Protein AF-G4RLT0-F1 (afdb_monomer)

Secondary structure (DSSP, 8-state):
--SGGG-HHHHSSS----EEEEEEEEEEETTEEEEEEEEEESSS--HHHHHHHHHHHHHHHHHHHTTTS--TTS--SS-------

Radius of gyration: 14.86 Å; Cα contacts (8 Å, |Δi|>4): 101; chains: 1; bounding box: 37×20×44 Å

InterPro domains:
  IPR002820 Molybdopterin cofactor biosynthesis C (MoaC) domain [PF01967] (4-71)
  IPR036522 Molybdopterin cofactor biosynthesis C (MoaC) domain superfamily [G3DSA:3.30.70.640] (3-84)
  IPR036522 Molybdopterin cofactor biosynthesis C (MoaC) domain superfamily [SSF55040] (4-72)

Structure (mmCIF, N/CA/C/O backbone):
data_AF-G4RLT0-F1
#
_entry.id   AF-G4RLT0-F1
#
loop_
_atom_site.group_PDB
_atom_site.id
_atom_site.type_symbol
_atom_site.label_atom_id
_atom_site.label_alt_id
_atom_site.label_comp_id
_atom_site.label_asym_id
_atom_site.label_entity_id
_atom_site.label_seq_id
_atom_site.pdbx_PDB_ins_code
_atom_site.Cartn_x
_atom_site.Cartn_y
_atom_site.Cartn_z
_atom_site.occupancy
_atom_site.B_iso_or_equiv
_atom_site.auth_seq_id
_atom_site.auth_comp_id
_atom_site.auth_asym_id
_atom_site.auth_atom_id
_atom_site.pdbx_PDB_model_num
ATOM 1 N N . MET A 1 1 ? 0.507 11.809 -7.976 1.00 57.06 1 MET A N 1
ATOM 2 C CA . MET A 1 1 ? 1.622 10.855 -8.146 1.00 57.06 1 MET A CA 1
ATOM 3 C C . MET A 1 1 ? 1.956 10.289 -6.777 1.00 57.06 1 MET A C 1
ATOM 5 O O . MET A 1 1 ? 2.303 11.086 -5.910 1.00 57.06 1 MET A O 1
ATOM 9 N N . PRO A 1 2 ? 1.812 8.976 -6.557 1.00 73.25 2 PRO A N 1
ATOM 10 C CA . PRO A 1 2 ? 2.196 8.358 -5.294 1.00 73.25 2 PRO A CA 1
ATOM 11 C C . PRO A 1 2 ? 3.698 8.536 -5.047 1.00 73.25 2 PRO A C 1
ATOM 13 O O . PRO A 1 2 ? 4.529 8.074 -5.828 1.00 73.25 2 PRO A O 1
ATOM 16 N N . LEU A 1 3 ? 4.046 9.263 -3.984 1.00 78.06 3 LEU A N 1
ATOM 17 C CA . LEU A 1 3 ? 5.434 9.605 -3.663 1.00 78.06 3 LEU A CA 1
ATOM 18 C C . LEU A 1 3 ? 6.259 8.364 -3.289 1.00 78.06 3 LEU A C 1
ATOM 20 O O . LEU A 1 3 ? 7.437 8.280 -3.630 1.00 78.06 3 LEU A O 1
ATOM 24 N N . SER A 1 4 ? 5.628 7.393 -2.631 1.00 86.31 4 SER A N 1
ATOM 25 C CA . SER A 1 4 ? 6.237 6.132 -2.203 1.00 86.31 4 SER A CA 1
ATOM 26 C C . SER A 1 4 ? 6.739 5.284 -3.370 1.00 86.31 4 SER A C 1
ATOM 28 O O . SER A 1 4 ? 7.809 4.694 -3.256 1.00 86.31 4 SER A O 1
ATOM 30 N N . ALA A 1 5 ? 6.060 5.302 -4.523 1.00 86.44 5 ALA A N 1
ATOM 31 C CA . ALA A 1 5 ? 6.453 4.527 -5.704 1.00 86.44 5 ALA A CA 1
ATOM 32 C C . ALA A 1 5 ? 7.897 4.802 -6.172 1.00 86.44 5 ALA A C 1
ATOM 34 O O . ALA A 1 5 ? 8.535 3.932 -6.745 1.00 86.44 5 ALA A O 1
ATOM 35 N N . LYS A 1 6 ? 8.440 5.999 -5.918 1.00 88.38 6 LYS A N 1
ATOM 36 C CA . LYS A 1 6 ? 9.812 6.368 -6.320 1.00 88.38 6 LYS A CA 1
ATOM 37 C C . LYS A 1 6 ? 10.896 5.905 -5.351 1.00 88.38 6 LYS A C 1
ATOM 39 O O . LYS A 1 6 ? 12.071 5.998 -5.680 1.00 88.38 6 LYS A O 1
ATOM 44 N N . ARG A 1 7 ? 10.510 5.489 -4.145 1.00 91.56 7 ARG A N 1
ATOM 45 C CA . ARG A 1 7 ? 11.430 5.281 -3.018 1.00 91.56 7 ARG A CA 1
ATOM 46 C C . ARG A 1 7 ? 11.670 3.809 -2.708 1.00 91.56 7 ARG A C 1
ATOM 48 O O . ARG A 1 7 ? 12.380 3.504 -1.760 1.00 91.56 7 ARG A O 1
ATOM 55 N N . LEU A 1 8 ? 11.099 2.893 -3.492 1.00 93.44 8 LEU A N 1
ATOM 56 C CA . LEU A 1 8 ? 11.249 1.460 -3.248 1.00 93.44 8 LEU A CA 1
ATOM 57 C C . LEU A 1 8 ? 12.724 1.028 -3.237 1.00 93.44 8 LEU A C 1
ATOM 59 O O . LEU A 1 8 ? 13.134 0.301 -2.337 1.00 93.44 8 LEU A O 1
ATOM 63 N N . CYS A 1 9 ? 13.530 1.537 -4.171 1.00 91.81 9 CYS A N 1
ATOM 64 C CA . CYS A 1 9 ? 14.963 1.243 -4.244 1.00 91.81 9 CYS A CA 1
ATOM 65 C C . CYS A 1 9 ? 15.792 1.828 -3.081 1.00 91.81 9 CYS A C 1
ATOM 67 O O . CYS A 1 9 ? 16.950 1.460 -2.910 1.00 91.81 9 CYS A O 1
ATOM 69 N N . GLU A 1 10 ? 15.223 2.724 -2.261 1.00 94.00 10 GLU A N 1
ATOM 70 C CA . GLU A 1 10 ? 15.851 3.178 -1.008 1.00 94.00 10 GLU A CA 1
ATOM 71 C C . GLU A 1 10 ? 15.620 2.181 0.140 1.00 94.00 10 GLU A C 1
ATOM 73 O O . GLU A 1 10 ? 16.345 2.206 1.133 1.00 94.00 10 GLU A O 1
ATOM 78 N N . LEU A 1 11 ? 14.591 1.334 0.029 1.00 94.19 11 LEU A N 1
ATOM 79 C CA . LEU A 1 11 ? 14.144 0.422 1.087 1.00 94.19 11 LEU A CA 1
ATOM 80 C C . LEU A 1 11 ? 14.522 -1.033 0.816 1.00 94.19 11 LEU A C 1
ATOM 82 O O . LEU A 1 11 ? 14.749 -1.787 1.760 1.00 94.19 11 LEU A O 1
ATOM 86 N N . LEU A 1 12 ? 14.578 -1.432 -0.455 1.00 93.06 12 LEU A N 1
ATOM 87 C CA . LEU A 1 12 ? 14.919 -2.783 -0.891 1.00 93.06 12 LEU A CA 1
ATOM 88 C C . LEU A 1 12 ? 16.061 -2.741 -1.916 1.00 93.06 12 LEU A C 1
ATOM 90 O O . LEU A 1 12 ? 16.167 -1.764 -2.658 1.00 93.06 12 LEU A O 1
ATOM 94 N N . PRO A 1 13 ? 16.888 -3.801 -2.009 1.00 92.31 13 PRO A N 1
ATOM 95 C CA . PRO A 1 13 ? 17.969 -3.899 -2.990 1.00 92.31 13 PRO A CA 1
ATOM 96 C C . PRO A 1 13 ? 17.421 -4.205 -4.397 1.00 92.31 13 PRO A C 1
ATOM 98 O O . PRO A 1 13 ? 17.656 -5.275 -4.955 1.00 92.31 13 PRO A O 1
ATOM 101 N N . VAL A 1 14 ? 16.656 -3.267 -4.954 1.00 90.38 14 VAL A N 1
ATOM 102 C CA . VAL A 1 14 ? 16.073 -3.310 -6.303 1.00 90.38 14 VAL A CA 1
ATOM 103 C C . VAL A 1 14 ? 16.560 -2.117 -7.122 1.00 90.38 14 VAL A C 1
ATOM 105 O O . VAL A 1 14 ? 16.970 -1.095 -6.570 1.00 90.38 14 VAL A O 1
ATOM 108 N N . GLU A 1 15 ? 16.522 -2.228 -8.447 1.00 88.62 15 GLU A N 1
ATOM 109 C CA . GLU A 1 15 ? 16.903 -1.122 -9.327 1.00 88.62 15 GLU A CA 1
ATOM 110 C C . GLU A 1 15 ? 15.915 0.050 -9.221 1.00 88.62 15 GLU A C 1
ATOM 112 O O . GLU A 1 15 ? 14.702 -0.141 -9.156 1.00 88.62 15 GLU A O 1
ATOM 117 N N . CYS A 1 16 ? 16.420 1.288 -9.233 1.00 90.44 16 CYS A N 1
ATOM 118 C CA . CYS A 1 16 ? 15.559 2.469 -9.236 1.00 90.44 16 CYS A CA 1
ATOM 119 C C . CYS A 1 16 ? 14.919 2.675 -10.614 1.00 90.44 16 CYS A C 1
ATOM 121 O O . CYS A 1 16 ? 15.578 3.125 -11.558 1.00 90.44 16 CYS A O 1
ATOM 123 N N . LEU A 1 17 ? 13.615 2.415 -10.717 1.00 91.44 17 LEU A N 1
ATOM 124 C CA . LEU A 1 17 ? 12.881 2.589 -11.966 1.00 91.44 17 LEU A CA 1
ATOM 125 C C . LEU A 1 17 ? 12.578 4.057 -12.285 1.00 91.44 17 LEU A C 1
ATOM 127 O O . LEU A 1 17 ? 12.144 4.851 -11.445 1.00 91.44 17 LEU A O 1
ATOM 131 N N . LYS A 1 18 ? 12.723 4.408 -13.565 1.00 91.94 18 LYS A N 1
ATOM 132 C CA . LYS A 1 18 ? 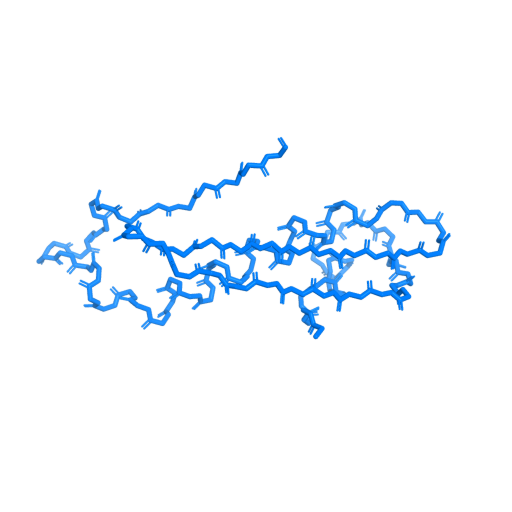12.269 5.691 -14.113 1.00 91.94 18 LYS A CA 1
ATOM 133 C C . LYS A 1 18 ? 10.793 5.594 -14.494 1.00 91.94 18 LYS A C 1
ATOM 135 O O . LYS A 1 18 ? 10.447 5.154 -15.591 1.00 91.94 18 LYS A O 1
ATOM 140 N N . LEU A 1 19 ? 9.927 6.010 -13.571 1.00 92.69 19 LEU A N 1
ATOM 141 C CA . LEU A 1 19 ? 8.485 6.100 -13.802 1.00 92.69 19 LEU A CA 1
ATOM 142 C C . LEU A 1 19 ? 8.167 7.236 -14.787 1.00 92.69 19 LEU A C 1
ATOM 144 O O . LEU A 1 19 ? 8.509 8.392 -14.539 1.00 92.69 19 LEU A O 1
ATOM 148 N N . GLU A 1 20 ? 7.469 6.914 -15.873 1.00 94.19 20 GLU A N 1
ATOM 149 C CA . GLU A 1 20 ? 6.969 7.886 -16.857 1.00 94.19 20 GLU A CA 1
ATOM 150 C C . GLU A 1 20 ? 5.535 8.322 -16.543 1.00 94.19 20 GLU A C 1
ATOM 152 O O . GLU A 1 20 ? 5.139 9.453 -16.822 1.00 94.19 20 GLU A O 1
ATOM 157 N N . TYR A 1 21 ? 4.757 7.431 -15.927 1.00 93.12 21 TYR A N 1
ATOM 158 C CA . TYR A 1 21 ? 3.385 7.691 -15.513 1.00 93.12 21 TYR A CA 1
ATOM 159 C C . TYR A 1 21 ? 3.118 7.070 -14.150 1.00 93.12 21 TYR A C 1
ATOM 161 O O . TYR A 1 21 ? 3.567 5.962 -13.855 1.00 93.12 21 TYR A O 1
ATOM 169 N N . ALA A 1 22 ? 2.359 7.785 -13.326 1.00 93.12 22 ALA A N 1
ATOM 170 C CA . ALA A 1 22 ? 1.951 7.304 -12.020 1.00 93.12 22 ALA A CA 1
ATOM 171 C C . ALA A 1 22 ? 0.653 7.982 -11.578 1.00 93.12 22 ALA A C 1
ATOM 173 O O . ALA A 1 22 ? 0.625 9.186 -11.284 1.00 93.12 22 ALA A O 1
ATOM 174 N N . ASN A 1 23 ? -0.408 7.191 -11.493 1.00 93.69 23 ASN A N 1
ATOM 175 C CA . ASN A 1 23 ? -1.715 7.607 -11.014 1.00 93.69 23 ASN A CA 1
ATOM 176 C C . ASN A 1 23 ? -2.173 6.686 -9.882 1.00 93.69 23 ASN A C 1
ATOM 178 O O . ASN A 1 23 ? -1.775 5.527 -9.814 1.00 93.69 23 ASN A O 1
ATOM 182 N N . SER A 1 24 ? -2.968 7.238 -8.978 1.00 92.25 24 SER A N 1
ATOM 183 C CA . SER A 1 24 ? -3.577 6.503 -7.882 1.00 92.25 24 SER A CA 1
ATOM 184 C C . SER A 1 24 ? -5.011 6.981 -7.728 1.00 92.25 24 SER A C 1
ATOM 186 O O . SER A 1 24 ? -5.243 8.194 -7.674 1.00 92.25 24 SER A O 1
ATOM 188 N N . ARG A 1 25 ? -5.941 6.041 -7.617 1.00 94.06 25 ARG A N 1
ATOM 189 C CA . ARG A 1 25 ? -7.356 6.287 -7.366 1.00 94.06 25 ARG A CA 1
ATOM 190 C C . ARG A 1 25 ? -7.716 5.718 -6.003 1.00 94.06 25 ARG A C 1
ATOM 192 O O . ARG A 1 25 ? -7.243 4.651 -5.629 1.00 94.06 25 ARG A O 1
ATOM 199 N N . ILE A 1 26 ? -8.528 6.464 -5.267 1.00 93.75 26 ILE A N 1
ATOM 200 C CA . ILE A 1 26 ? -9.060 6.055 -3.970 1.00 93.75 26 ILE A CA 1
ATOM 201 C C . ILE A 1 26 ? -10.576 6.054 -4.100 1.00 93.75 26 ILE A C 1
ATOM 203 O O . ILE A 1 26 ? -11.153 7.035 -4.577 1.00 93.75 26 ILE A O 1
ATOM 207 N N . GLU A 1 27 ? -11.203 4.964 -3.683 1.00 95.69 27 GLU A N 1
ATOM 208 C CA . GLU A 1 27 ? -12.650 4.804 -3.660 1.00 95.69 27 GLU A CA 1
ATOM 209 C C . GLU A 1 27 ? -13.099 4.403 -2.261 1.00 95.69 27 GLU A C 1
ATOM 211 O O . GLU A 1 27 ? -12.517 3.523 -1.629 1.00 95.69 27 GLU A O 1
ATOM 216 N N . PHE A 1 28 ? -14.148 5.057 -1.776 1.00 93.12 28 PHE A N 1
ATOM 217 C CA . PHE A 1 28 ? -14.794 4.674 -0.530 1.00 93.12 28 PHE A CA 1
ATOM 218 C C . PHE A 1 28 ? -15.842 3.613 -0.844 1.00 93.12 28 PHE A C 1
ATOM 220 O O . PHE A 1 28 ? -16.762 3.863 -1.627 1.00 93.12 28 PHE A O 1
ATOM 227 N N . VAL A 1 29 ? -15.688 2.439 -0.244 1.00 93.06 29 VAL A N 1
ATOM 228 C CA . VAL A 1 29 ? -16.664 1.349 -0.317 1.00 93.06 29 VAL A CA 1
ATOM 229 C C . VAL A 1 29 ? -17.441 1.286 0.996 1.00 93.06 29 VAL A C 1
ATOM 231 O O . VAL A 1 29 ? -17.099 1.968 1.960 1.00 93.06 29 VAL A O 1
ATOM 234 N N . SER A 1 30 ? -18.521 0.505 1.043 1.00 88.62 30 SER A N 1
ATOM 235 C CA . SER A 1 30 ? -19.406 0.461 2.216 1.00 88.62 30 SER A CA 1
ATOM 236 C C . SER A 1 30 ? -18.699 0.061 3.513 1.00 88.62 30 SER A C 1
ATOM 238 O O . SER A 1 30 ? -19.138 0.486 4.573 1.00 88.62 30 SER A O 1
ATOM 240 N N . ASP A 1 31 ? -17.632 -0.734 3.417 1.00 89.38 31 ASP A N 1
ATOM 241 C CA . ASP A 1 31 ? -16.914 -1.305 4.561 1.00 89.38 31 ASP A CA 1
ATOM 242 C C . ASP A 1 31 ? -15.392 -1.107 4.451 1.00 89.38 31 ASP A C 1
ATOM 244 O O . ASP A 1 31 ? -14.597 -1.991 4.753 1.00 89.38 31 ASP A O 1
ATOM 248 N N . GLY A 1 32 ? -14.960 0.041 3.918 1.00 93.38 32 GLY A N 1
ATOM 249 C CA . GLY A 1 32 ? -13.535 0.357 3.849 1.00 93.38 32 GLY A CA 1
ATOM 250 C C . GLY A 1 32 ? -13.131 1.274 2.705 1.00 93.38 32 GLY A C 1
ATOM 251 O O . GLY A 1 32 ? -13.917 2.060 2.168 1.00 93.38 32 GLY A O 1
ATOM 252 N N . VAL A 1 33 ? -11.856 1.176 2.337 1.00 94.81 33 VAL A N 1
ATOM 253 C CA . VAL A 1 33 ? -11.242 1.987 1.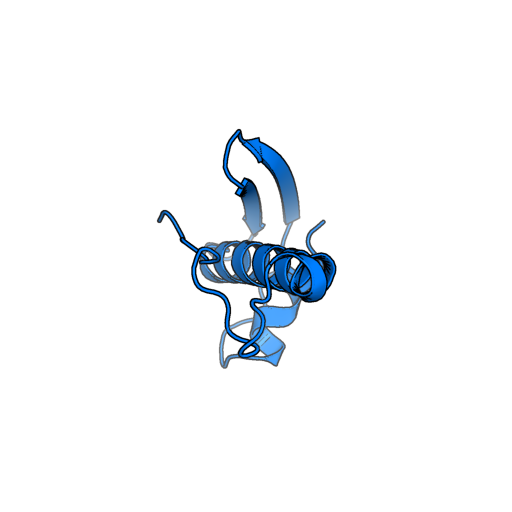287 1.00 94.81 33 VAL A CA 1
ATOM 254 C C . VAL A 1 33 ? -10.559 1.079 0.278 1.00 94.81 33 VAL A C 1
ATOM 256 O O . VAL A 1 33 ? -9.711 0.267 0.638 1.00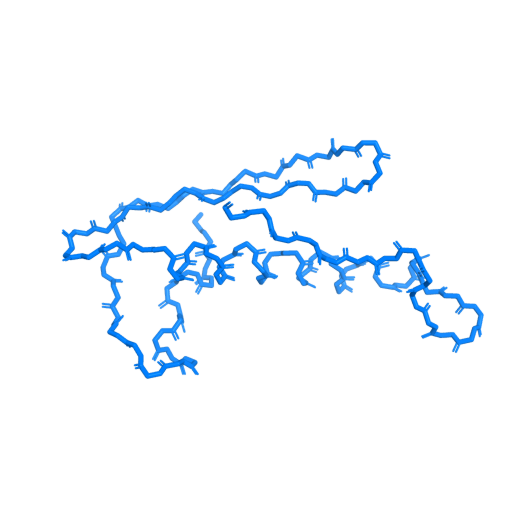 94.81 33 VAL A O 1
ATOM 259 N N . TYR A 1 34 ? -10.893 1.268 -0.993 1.00 95.44 34 TYR A N 1
ATOM 260 C CA . TYR A 1 34 ? -10.223 0.626 -2.111 1.00 95.44 34 TYR A CA 1
ATOM 261 C C . TYR A 1 34 ? -9.216 1.593 -2.738 1.00 95.44 34 TYR A C 1
ATOM 263 O O . TYR A 1 34 ? -9.526 2.764 -2.979 1.00 95.44 34 TYR A O 1
ATOM 271 N N . ILE A 1 35 ? -7.996 1.116 -2.993 1.00 95.12 35 ILE A N 1
ATOM 272 C CA . ILE A 1 35 ? -6.933 1.904 -3.621 1.00 95.12 35 ILE A CA 1
ATOM 273 C C . ILE A 1 35 ? -6.416 1.162 -4.844 1.00 95.12 35 ILE A C 1
ATOM 275 O O . ILE A 1 35 ? -5.943 0.034 -4.745 1.00 95.12 35 ILE A O 1
ATOM 279 N N . GLU A 1 36 ? -6.425 1.851 -5.978 1.00 94.81 36 GLU A N 1
ATOM 280 C CA . GLU A 1 36 ? -5.819 1.387 -7.220 1.00 94.81 36 GLU A CA 1
ATOM 281 C C . GLU A 1 36 ? -4.620 2.278 -7.558 1.00 94.81 36 GLU A C 1
ATOM 283 O O . GLU A 1 36 ? -4.711 3.507 -7.502 1.00 94.81 36 GLU A O 1
ATOM 288 N N . ALA A 1 37 ? -3.488 1.677 -7.930 1.00 93.50 37 ALA A N 1
ATOM 289 C CA . ALA A 1 37 ? -2.326 2.399 -8.437 1.00 93.50 37 ALA A CA 1
ATOM 290 C C . ALA A 1 37 ? -1.957 1.903 -9.836 1.00 93.50 37 ALA A C 1
ATOM 292 O O . ALA A 1 37 ? -1.704 0.719 -10.044 1.00 93.50 37 ALA A O 1
ATOM 293 N N . VAL A 1 38 ? -1.865 2.834 -10.786 1.00 94.06 38 VAL A N 1
ATOM 294 C CA . VAL A 1 38 ? -1.479 2.554 -12.171 1.00 94.06 38 VAL A CA 1
ATOM 295 C C . VAL A 1 38 ? -0.160 3.252 -12.461 1.00 94.06 38 VAL A C 1
ATOM 297 O O . VAL A 1 38 ? -0.088 4.484 -12.541 1.00 94.06 38 VAL A O 1
ATOM 300 N N . LEU A 1 39 ? 0.893 2.456 -12.630 1.00 94.75 39 LEU A N 1
ATOM 301 C CA . LEU A 1 39 ? 2.244 2.926 -12.917 1.00 94.75 39 LEU A CA 1
ATOM 302 C C . LEU A 1 39 ? 2.692 2.484 -14.313 1.00 94.75 39 LEU A C 1
ATOM 304 O O . LEU A 1 39 ? 2.338 1.402 -14.779 1.00 94.75 39 LEU A O 1
ATOM 308 N N . LYS A 1 40 ? 3.507 3.312 -14.971 1.00 94.62 40 LYS A N 1
ATOM 309 C CA . LYS A 1 40 ? 4.259 2.930 -16.175 1.00 94.62 40 LYS A CA 1
ATOM 310 C C . LYS A 1 40 ? 5.701 3.394 -16.042 1.00 94.62 40 LYS A C 1
ATOM 312 O O . LYS A 1 40 ? 5.954 4.525 -15.622 1.00 94.62 40 LYS A O 1
ATOM 317 N N . ALA A 1 41 ? 6.623 2.528 -16.431 1.00 94.06 41 ALA A N 1
ATOM 318 C CA . ALA A 1 41 ? 8.052 2.793 -16.473 1.00 94.06 41 ALA A CA 1
ATOM 319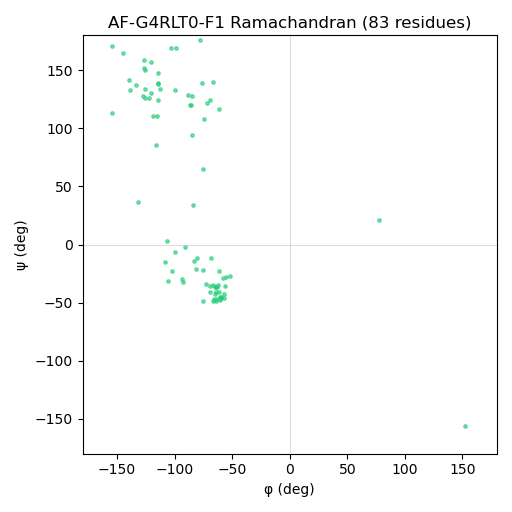 C C . ALA A 1 41 ? 8.601 2.462 -17.861 1.00 94.06 41 ALA A C 1
ATOM 321 O O . ALA A 1 41 ? 7.982 1.712 -18.616 1.00 94.06 41 ALA A O 1
ATOM 322 N N . ARG A 1 42 ? 9.756 3.048 -18.180 1.00 88.25 42 ARG A N 1
ATOM 323 C CA . ARG A 1 42 ? 10.408 2.875 -19.482 1.00 88.25 42 ARG A CA 1
ATOM 324 C C . ARG A 1 42 ? 11.091 1.519 -19.627 1.00 88.25 42 ARG A C 1
ATOM 326 O O . ARG A 1 42 ? 10.929 0.858 -20.644 1.00 88.25 42 ARG A O 1
ATOM 333 N N . ASP A 1 43 ? 11.879 1.156 -18.619 1.00 87.06 43 ASP A N 1
ATOM 334 C CA . ASP A 1 43 ? 12.920 0.134 -18.763 1.00 87.06 43 ASP A CA 1
ATOM 335 C C . ASP A 1 43 ? 12.508 -1.234 -18.181 1.00 87.06 43 ASP A C 1
ATOM 337 O O . ASP A 1 43 ? 13.026 -2.263 -18.605 1.00 87.06 43 ASP A O 1
ATOM 341 N N . ALA A 1 44 ? 11.554 -1.272 -17.241 1.00 91.12 44 ALA A N 1
ATOM 342 C CA . ALA A 1 44 ? 11.078 -2.502 -16.601 1.00 91.12 44 ALA A CA 1
ATOM 343 C C . ALA A 1 44 ? 9.635 -2.370 -16.081 1.00 91.12 44 ALA A C 1
ATOM 345 O O . ALA A 1 44 ? 9.064 -1.280 -16.062 1.00 91.12 44 ALA A O 1
ATOM 346 N N . SER A 1 45 ? 9.039 -3.485 -15.643 1.00 92.25 45 SER A N 1
ATOM 347 C CA . SER A 1 45 ? 7.695 -3.500 -15.047 1.00 92.25 45 SER A CA 1
ATOM 348 C C . SER A 1 45 ? 7.696 -2.871 -13.644 1.00 92.25 45 SER A C 1
ATOM 350 O O . SER A 1 45 ? 8.366 -3.411 -12.763 1.00 92.25 45 SER A O 1
ATOM 352 N N . PRO A 1 46 ? 6.901 -1.813 -13.379 1.00 94.75 46 PRO A N 1
ATOM 353 C CA . PRO A 1 46 ? 6.842 -1.143 -12.077 1.00 94.75 46 PRO A CA 1
ATOM 354 C C . PRO A 1 46 ? 5.894 -1.841 -11.082 1.00 94.75 46 PRO A C 1
ATOM 356 O O . PRO A 1 46 ? 5.187 -1.190 -10.311 1.00 94.75 46 PRO A O 1
ATOM 359 N N . SER A 1 47 ? 5.798 -3.171 -11.153 1.00 93.06 47 SER A N 1
ATOM 360 C CA . SER A 1 47 ? 4.854 -3.968 -10.353 1.00 93.06 47 SER A CA 1
ATOM 361 C C . SER A 1 47 ? 5.132 -3.876 -8.850 1.00 93.06 47 SER A C 1
ATOM 363 O O . SER A 1 47 ? 4.203 -3.709 -8.059 1.00 93.06 47 SER A O 1
ATOM 365 N N . LEU A 1 48 ? 6.407 -3.907 -8.455 1.00 93.44 48 LEU A N 1
ATOM 366 C CA . LEU A 1 48 ? 6.804 -3.787 -7.054 1.00 93.44 48 LEU A CA 1
ATOM 367 C C . LEU A 1 48 ? 6.540 -2.373 -6.524 1.00 93.44 48 LEU A C 1
ATOM 369 O O . LEU A 1 48 ? 6.039 -2.213 -5.413 1.00 93.44 48 LEU A O 1
ATOM 373 N N . GLU A 1 49 ? 6.813 -1.344 -7.324 1.00 94.69 49 GLU A N 1
ATOM 374 C CA . GLU A 1 49 ? 6.530 0.053 -6.994 1.00 94.69 49 GLU A CA 1
ATOM 375 C C . GLU A 1 49 ? 5.028 0.304 -6.856 1.00 94.69 49 GLU A C 1
ATOM 377 O O . GLU A 1 49 ? 4.615 1.081 -5.991 1.00 94.69 49 GLU A O 1
ATOM 382 N N . ALA A 1 50 ? 4.205 -0.352 -7.680 1.00 94.06 50 ALA A N 1
ATOM 383 C CA . ALA A 1 50 ? 2.751 -0.251 -7.610 1.00 94.06 50 ALA A CA 1
ATOM 384 C C . ALA A 1 50 ? 2.229 -0.876 -6.312 1.00 94.06 50 ALA A C 1
ATOM 386 O O . ALA A 1 50 ? 1.500 -0.219 -5.568 1.00 94.06 50 ALA A O 1
ATOM 387 N N . LEU A 1 51 ? 2.680 -2.092 -5.989 1.00 94.06 51 LEU A N 1
ATOM 388 C CA . LEU A 1 51 ? 2.323 -2.774 -4.744 1.00 94.06 51 LEU A CA 1
ATOM 389 C C . LEU A 1 51 ? 2.760 -1.969 -3.515 1.00 94.06 51 LEU A C 1
ATOM 391 O O . LEU A 1 51 ? 1.977 -1.743 -2.591 1.00 94.06 51 LEU A O 1
ATOM 395 N N . PHE A 1 52 ? 3.998 -1.476 -3.532 1.00 94.12 52 PHE A N 1
ATOM 396 C CA . PHE A 1 52 ? 4.537 -0.644 -2.464 1.00 94.12 52 PHE A CA 1
ATOM 397 C C . PHE A 1 52 ? 3.748 0.663 -2.303 1.00 94.12 52 PHE A C 1
ATOM 399 O O . PHE A 1 52 ? 3.438 1.089 -1.187 1.00 94.12 52 PHE A O 1
ATOM 406 N N . SER A 1 53 ? 3.363 1.288 -3.415 1.00 95.00 53 SER A N 1
ATOM 407 C CA . SER A 1 53 ? 2.525 2.483 -3.420 1.00 95.00 53 SER A CA 1
ATOM 408 C C . SER A 1 53 ? 1.156 2.244 -2.782 1.00 95.00 53 SER A C 1
ATOM 410 O O . SER A 1 53 ? 0.728 3.050 -1.957 1.00 95.00 53 SER A O 1
ATOM 412 N N . VAL A 1 54 ? 0.467 1.160 -3.147 1.00 95.44 54 VAL A N 1
ATOM 413 C CA . VAL A 1 54 ? -0.848 0.819 -2.576 1.00 95.44 54 VAL A CA 1
ATOM 414 C C . VAL A 1 54 ? -0.721 0.517 -1.085 1.00 95.44 54 VAL A C 1
ATOM 416 O O . VAL A 1 54 ? -1.437 1.110 -0.280 1.00 95.44 54 VAL A O 1
ATOM 419 N N . GLY A 1 55 ? 0.242 -0.323 -0.696 1.00 94.62 55 GLY A N 1
ATOM 420 C CA . GLY A 1 55 ? 0.455 -0.686 0.706 1.00 94.62 55 GLY A CA 1
ATOM 421 C C . GLY A 1 55 ? 0.765 0.526 1.587 1.00 94.62 55 GLY A C 1
ATOM 422 O O . GLY A 1 55 ? 0.163 0.702 2.643 1.00 94.62 55 GLY A O 1
ATOM 423 N N . THR A 1 56 ? 1.650 1.419 1.136 1.00 94.94 56 THR A N 1
ATOM 424 C CA . THR A 1 56 ? 1.958 2.655 1.879 1.00 94.94 56 THR A CA 1
ATOM 425 C C . THR A 1 56 ? 0.761 3.595 1.985 1.00 94.94 56 THR A C 1
ATOM 427 O O . THR A 1 56 ? 0.576 4.217 3.032 1.00 94.94 56 THR A O 1
ATOM 430 N N . ALA A 1 57 ? -0.072 3.689 0.946 1.00 94.62 57 ALA A N 1
ATOM 431 C CA . ALA A 1 57 ? -1.291 4.486 0.993 1.00 94.62 57 ALA A CA 1
ATOM 432 C C . ALA A 1 57 ? -2.298 3.915 2.006 1.00 94.62 57 ALA A C 1
ATOM 434 O O . ALA A 1 57 ? -2.783 4.664 2.852 1.00 94.62 57 ALA A O 1
ATOM 435 N N . LEU A 1 58 ? -2.540 2.599 1.993 1.00 95.44 58 LEU A N 1
ATOM 436 C CA . LEU A 1 58 ? -3.420 1.927 2.960 1.00 95.44 58 LEU A CA 1
ATOM 437 C C . LEU A 1 58 ? -2.923 2.100 4.401 1.00 95.44 58 LEU A C 1
ATOM 439 O O . LEU A 1 58 ? -3.697 2.480 5.276 1.00 95.44 58 LEU A O 1
ATOM 443 N N . LEU A 1 59 ? -1.620 1.922 4.644 1.00 95.38 59 LEU A N 1
ATOM 444 C CA . LEU A 1 59 ? -1.021 2.149 5.965 1.00 95.38 59 LEU A CA 1
ATOM 445 C C . LEU A 1 59 ? -1.133 3.610 6.416 1.00 95.38 59 LEU A C 1
ATOM 447 O O . LEU A 1 59 ? -1.355 3.871 7.596 1.00 95.38 59 LEU A O 1
ATOM 451 N N . THR A 1 60 ? -1.014 4.563 5.489 1.00 94.94 60 THR A N 1
ATOM 452 C CA . THR A 1 60 ? -1.205 5.989 5.793 1.00 94.94 60 THR A CA 1
ATOM 453 C C . THR A 1 60 ? -2.649 6.269 6.202 1.00 94.94 60 THR A C 1
ATOM 455 O O . THR A 1 60 ? -2.885 6.993 7.164 1.00 94.94 60 THR A O 1
ATOM 458 N N . ILE A 1 61 ? -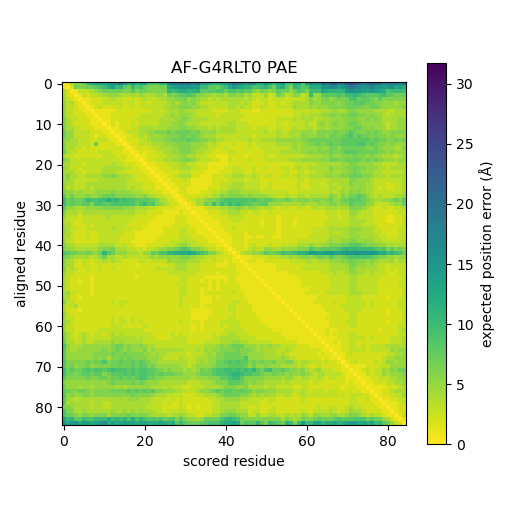3.626 5.680 5.505 1.00 94.06 61 ILE A N 1
ATOM 459 C CA . ILE A 1 61 ? -5.041 5.816 5.869 1.00 94.06 61 ILE A CA 1
ATOM 460 C C . ILE A 1 61 ? -5.295 5.201 7.242 1.00 94.06 61 ILE A C 1
ATOM 462 O O . ILE A 1 61 ? -5.901 5.859 8.087 1.00 94.06 61 ILE A O 1
ATOM 466 N N . TRP A 1 62 ? -4.784 3.993 7.497 1.00 94.81 62 TRP A N 1
ATOM 467 C CA . TRP A 1 62 ? -4.910 3.358 8.807 1.00 94.81 62 TRP A CA 1
ATOM 468 C C . TRP A 1 62 ? -4.320 4.246 9.907 1.00 94.81 62 TRP A C 1
ATOM 470 O O . TRP A 1 62 ? -4.991 4.506 10.903 1.00 94.81 62 TRP A O 1
ATOM 480 N N . ASP A 1 63 ? -3.127 4.815 9.716 1.00 95.25 63 ASP A N 1
ATOM 481 C CA . ASP A 1 63 ? -2.525 5.719 10.704 1.00 95.25 63 ASP A CA 1
ATOM 482 C C . ASP A 1 63 ? -3.429 6.918 11.053 1.00 95.25 63 ASP A C 1
ATOM 484 O O . ASP A 1 63 ? -3.512 7.320 12.218 1.00 95.25 63 ASP A O 1
ATOM 488 N N . MET A 1 64 ? -4.173 7.433 10.068 1.00 94.38 64 MET A N 1
ATOM 489 C CA . MET A 1 64 ? -5.125 8.532 10.249 1.00 94.38 64 MET A CA 1
ATOM 490 C C . MET A 1 64 ? -6.401 8.117 10.995 1.00 94.38 64 MET A C 1
ATOM 492 O O . MET A 1 64 ? -6.946 8.923 11.758 1.00 94.38 64 MET A O 1
ATOM 496 N N . VAL A 1 65 ? -6.882 6.883 10.806 1.00 93.62 65 VAL A N 1
ATOM 497 C CA . VAL A 1 65 ? -8.138 6.395 11.415 1.00 93.62 65 VAL A CA 1
ATOM 498 C C . VAL A 1 65 ? -7.938 5.544 12.669 1.00 93.62 65 VAL A C 1
ATOM 500 O O . VAL A 1 65 ? -8.904 5.272 13.378 1.00 93.62 65 VAL A O 1
ATOM 503 N N . LYS A 1 66 ? -6.693 5.202 13.026 1.00 91.81 66 LYS A N 1
ATOM 504 C CA . LYS A 1 66 ? -6.354 4.263 14.111 1.00 91.81 66 LY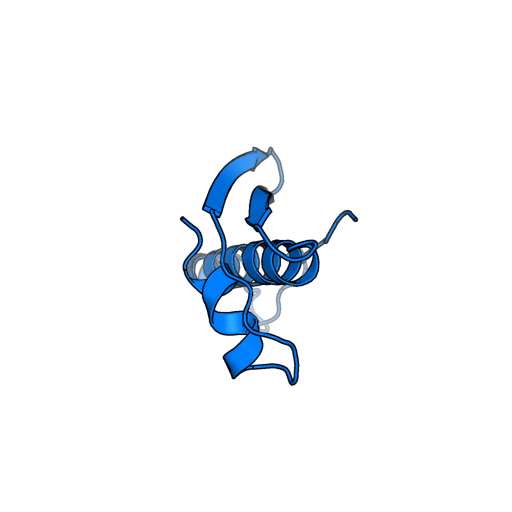S A CA 1
ATOM 505 C C . LYS A 1 66 ? -7.004 4.557 15.463 1.00 91.81 66 LYS A C 1
ATOM 507 O O . LYS A 1 66 ? -7.184 3.657 16.263 1.00 91.81 66 LYS A O 1
ATOM 512 N N . LYS A 1 67 ? -7.339 5.812 15.768 1.00 91.94 67 LYS A N 1
ATOM 513 C CA . LYS A 1 67 ? -8.008 6.165 17.033 1.00 91.94 67 LYS A CA 1
ATOM 514 C C . LYS A 1 67 ? -9.495 5.796 17.074 1.00 91.94 67 LYS A C 1
ATOM 516 O O . LYS A 1 67 ? -10.043 5.727 18.164 1.00 91.94 67 LYS A O 1
ATOM 521 N N . TYR A 1 68 ? -10.129 5.633 15.916 1.00 91.44 68 TYR A N 1
ATOM 522 C CA . TYR A 1 68 ? -11.548 5.292 15.784 1.00 91.44 68 TYR A CA 1
ATOM 523 C C . TYR A 1 68 ? -11.753 3.781 15.684 1.00 91.44 68 TYR A C 1
ATOM 525 O O . TYR A 1 68 ? -12.731 3.262 16.198 1.00 91.44 68 TYR A O 1
ATOM 533 N N . GLU A 1 69 ? -10.782 3.098 15.085 1.00 89.75 69 GLU A N 1
ATOM 534 C CA . GLU A 1 69 ? -10.764 1.646 14.880 1.00 89.75 69 GLU A CA 1
ATOM 535 C C . GLU A 1 69 ? -10.318 0.842 16.114 1.00 89.75 69 GLU A C 1
ATOM 537 O O . GLU A 1 69 ? -10.371 -0.385 16.137 1.00 89.75 69 GLU A O 1
ATOM 542 N N . LYS A 1 70 ? -9.786 1.529 17.127 1.00 91.75 70 LYS A N 1
ATOM 543 C CA . LYS A 1 70 ? -9.139 0.906 18.279 1.00 91.75 70 LYS A CA 1
ATOM 544 C C . LYS A 1 70 ? -10.152 0.605 19.381 1.00 91.75 70 LYS A C 1
ATOM 546 O O . LYS A 1 70 ? -10.870 1.503 19.817 1.00 91.75 70 LYS A O 1
ATOM 551 N N . ASP A 1 71 ? -10.153 -0.632 19.872 1.00 92.19 71 ASP A N 1
ATOM 552 C CA . ASP A 1 71 ? -11.010 -1.063 20.981 1.00 92.19 71 ASP A CA 1
ATOM 553 C C . ASP A 1 71 ? -10.488 -0.600 22.362 1.00 92.19 71 ASP A C 1
ATOM 555 O O . ASP A 1 71 ? -9.398 -0.032 22.502 1.00 92.19 71 ASP A O 1
ATOM 559 N N . GLU A 1 72 ? -11.255 -0.877 23.422 1.00 92.50 72 GLU A N 1
ATOM 560 C CA . GLU A 1 72 ? -10.893 -0.534 24.810 1.00 92.50 72 GLU A CA 1
ATOM 561 C C . GLU A 1 72 ? -9.597 -1.213 25.297 1.00 92.50 72 GLU A C 1
ATOM 563 O O . GLU A 1 72 ? -8.932 -0.719 26.210 1.00 92.50 72 GLU A O 1
ATOM 568 N N . ARG A 1 73 ? -9.205 -2.337 24.682 1.00 94.12 73 ARG A N 1
ATOM 569 C CA . ARG A 1 73 ? -7.968 -3.088 24.974 1.00 94.12 73 ARG A CA 1
ATOM 570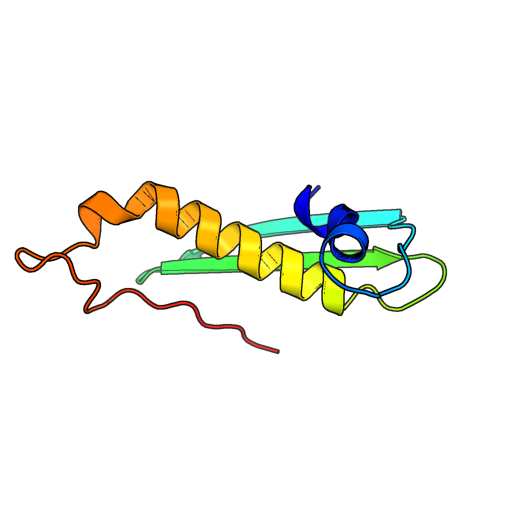 C C . ARG A 1 73 ? -6.794 -2.627 24.111 1.00 94.12 73 ARG A C 1
ATOM 572 O O . ARG A 1 73 ? -5.672 -3.122 24.253 1.00 94.12 73 ARG A O 1
ATOM 579 N N . GLY A 1 74 ? -7.047 -1.684 23.219 1.00 92.88 74 GLY A N 1
ATOM 580 C CA . GLY A 1 74 ? -6.095 -1.113 22.302 1.00 92.88 74 GLY A CA 1
ATOM 581 C C . GLY A 1 74 ? -5.752 -1.957 21.077 1.00 92.88 74 GLY A C 1
ATOM 582 O O . GLY A 1 74 ? -4.685 -1.731 20.501 1.00 92.88 74 GLY A O 1
ATOM 583 N N . GLN A 1 75 ? -6.613 -2.899 20.703 1.00 94.38 75 GLN A N 1
ATOM 584 C CA . GLN A 1 75 ? -6.496 -3.748 19.516 1.00 94.38 75 GLN A CA 1
ATOM 585 C C . GLN A 1 75 ? -7.355 -3.218 18.357 1.00 94.38 75 GLN A C 1
ATOM 587 O O . GLN A 1 75 ? -8.173 -2.322 18.549 1.00 94.38 75 GLN A O 1
ATOM 592 N N . TYR A 1 76 ? -7.157 -3.786 17.166 1.00 94.44 76 TYR A N 1
ATOM 593 C CA . TYR A 1 76 ? -7.932 -3.505 15.952 1.00 94.44 76 TYR A CA 1
ATOM 594 C C . TYR A 1 76 ? -8.677 -4.785 15.540 1.00 94.44 76 TYR A C 1
ATOM 596 O O . TYR A 1 76 ? -8.114 -5.590 14.798 1.00 94.44 76 TYR A O 1
ATOM 604 N N . PRO A 1 77 ? -9.869 -5.056 16.098 1.00 93.00 77 PRO A N 1
ATOM 605 C CA . PRO A 1 77 ? -10.569 -6.323 15.876 1.00 93.00 77 PRO A CA 1
ATOM 606 C C . PRO A 1 77 ? -11.100 -6.475 14.444 1.00 93.00 77 PRO A C 1
ATOM 608 O O . PRO A 1 77 ? -11.064 -7.581 13.910 1.00 93.00 77 PRO A O 1
ATOM 611 N N . ASP A 1 78 ? -11.542 -5.373 13.835 1.00 92.88 78 ASP A N 1
ATOM 612 C CA . ASP A 1 78 ? -12.228 -5.377 12.537 1.00 92.88 78 ASP A CA 1
ATOM 613 C C . ASP A 1 78 ? -11.360 -4.810 11.396 1.00 92.88 78 ASP A C 1
ATOM 615 O O . ASP A 1 78 ? -11.649 -5.027 10.222 1.00 92.88 78 ASP A O 1
ATOM 619 N N . THR A 1 79 ? -10.261 -4.115 11.713 1.00 94.38 79 THR A N 1
ATOM 620 C CA . THR A 1 79 ? -9.398 -3.481 10.708 1.00 94.38 79 THR A CA 1
ATOM 621 C C . THR A 1 79 ? -8.364 -4.453 10.148 1.00 94.38 79 THR A C 1
ATOM 623 O O . THR A 1 79 ? -7.558 -5.026 10.885 1.00 94.38 79 THR A O 1
ATOM 626 N N . TYR A 1 80 ? -8.298 -4.562 8.824 1.00 94.56 80 TYR A N 1
ATOM 627 C CA . TYR A 1 80 ? -7.257 -5.308 8.125 1.00 94.56 80 TYR A CA 1
ATOM 628 C C . TYR A 1 80 ? -6.884 -4.630 6.805 1.00 94.56 80 TYR A C 1
ATOM 630 O O . TYR A 1 80 ? -7.580 -3.751 6.302 1.00 94.56 80 TYR A O 1
ATOM 638 N N . VAL A 1 81 ? -5.743 -5.038 6.253 1.00 94.75 81 VAL A N 1
ATOM 639 C CA . VAL A 1 81 ? -5.293 -4.643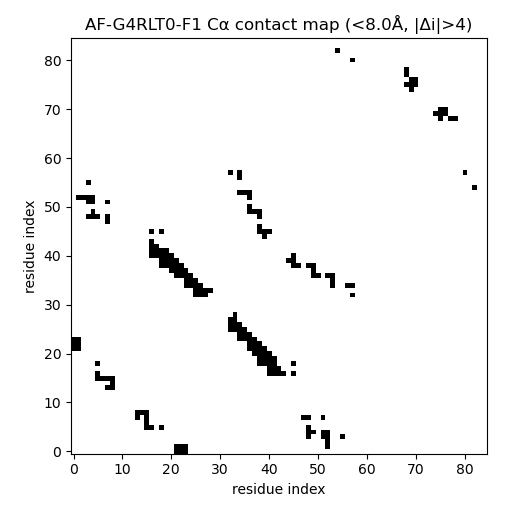 4.918 1.00 94.75 81 VAL A CA 1
ATOM 640 C C . VAL A 1 81 ? -5.284 -5.886 4.047 1.00 94.75 81 VAL A C 1
ATOM 642 O O . VAL A 1 81 ? -4.620 -6.868 4.376 1.00 94.75 81 VAL A O 1
ATOM 645 N N . GLU A 1 82 ? -5.990 -5.822 2.926 1.00 93.50 82 GLU A N 1
ATOM 646 C CA . GLU A 1 82 ? -5.990 -6.854 1.898 1.00 93.50 82 GLU A CA 1
ATOM 647 C C . GLU A 1 82 ? -5.373 -6.298 0.613 1.00 93.50 82 GLU A C 1
ATOM 649 O O . GLU A 1 82 ? -5.611 -5.151 0.230 1.00 93.50 82 GLU A O 1
ATOM 654 N N . LEU A 1 83 ? -4.548 -7.111 -0.045 1.00 87.06 83 LEU A N 1
ATOM 655 C CA . LEU A 1 83 ? -3.933 -6.782 -1.324 1.00 87.06 83 LEU A CA 1
ATOM 656 C C . LEU A 1 83 ? -4.402 -7.806 -2.353 1.00 87.06 83 LEU A C 1
ATOM 658 O O . LEU A 1 83 ? -4.024 -8.974 -2.286 1.00 87.06 83 LEU A O 1
ATOM 662 N N . SER A 1 84 ? -5.220 -7.360 -3.302 1.00 76.75 84 SER A N 1
ATOM 663 C CA . SER A 1 84 ? -5.617 -8.162 -4.458 1.00 76.75 84 SER A CA 1
ATOM 664 C C . SER A 1 84 ? -4.553 -8.017 -5.550 1.00 76.75 84 SER A C 1
ATOM 666 O O . SER A 1 84 ? -4.269 -6.899 -5.983 1.00 76.75 84 SER A O 1
ATOM 668 N N . LEU A 1 85 ? -3.943 -9.135 -5.952 1.00 67.56 85 LEU A N 1
ATOM 669 C CA . LEU A 1 85 ? -2.903 -9.225 -6.987 1.00 67.56 85 LEU A CA 1
ATOM 670 C C . LEU A 1 85 ? -3.447 -9.863 -8.267 1.00 67.56 85 LEU A C 1
ATOM 672 O O . LEU A 1 85 ? -4.252 -10.813 -8.144 1.00 67.56 85 LEU A O 1
#

Mean predicted aligned error: 3.88 Å

Foldseek 3Di:
DQPQLQCVVVVDVDDRFDWPDWDKDWDDDPQGIDIFIDTDTDPDDSVVSRQRSRVVVRVVVCVVCLVVQADPVRDRPRDDDDDDD

Organism: Thermoproteus tenax (strain ATCC 35583 / DSM 2078 / JCM 9277 / NBRC 100435 / Kra 1) (NCBI:txid768679)

Nearest PDB structures (foldseek):
  2ohd-assembly1_D  TM=9.221E-01  e=2.013E-05  Sulfurisphaera tokodaii str. 7
  4uc8-assembly2_A  TM=4.487E-01  e=2.309E+00  Human respiratory syncytial virus A2
  2fdo-assembly1_A  TM=4.557E-01  e=3.198E+00  Archaeoglobus fulgidus DSM 4304

Solvent-accessible surface area (backbone atoms only — not comparable to full-atom values): 5396 Å² total; per-residue (Å²): 103,63,71,57,37,74,45,47,44,81,78,41,103,51,81,78,74,62,68,78,43,54,45,70,49,79,43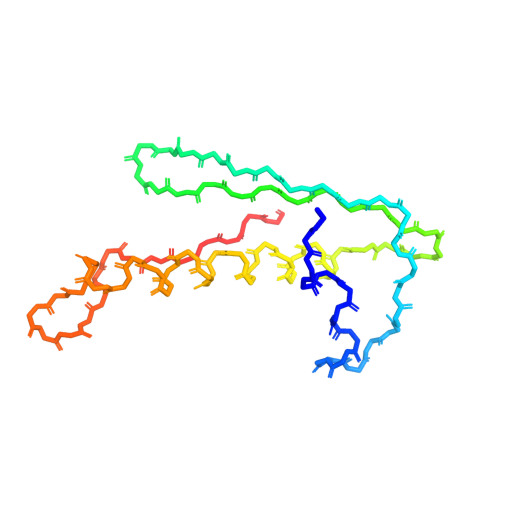,82,50,100,89,51,77,48,68,50,55,53,61,40,38,80,90,55,84,46,60,67,30,29,52,49,28,42,52,53,50,52,53,51,52,46,68,74,45,47,82,76,58,39,48,98,88,68,45,55,90,85,68,80,89,84,83,91,129

pLDDT: mean 91.59, std 5.99, range [57.06, 95.69]

Sequence (85 aa):
MPLSAKRLCELLPVECLKLEYANSRIEFVSDGVYIEAVLKARDASPSLEALFSVGTALLTIWDMVKKYEKDERGQYPDTYVELSL